Protein AF-A0A2S9XBQ4-F1 (afdb_monomer_lite)

Secondary structure (DSSP, 8-state):
--EEEEEES---TT-TTTTTT--GGGEEESSGGG-SS-SSSHHHHHHHHHHHSS-HHHHS--SPP----EEEEEE-S-SSS---GGGHHHHHHHHHHTTTS--TTGGGS--

Radius of gyration: 14.73 Å; chains: 1; bounding box: 40×21×42 Å

pLDDT: mean 91.16, std 13.68, range [39.34, 98.38]

Organism: NCBI:txid215803

InterPro domains:
  IPR000209 Peptidase S8/S53 domain [PF00082] (3-100)
  IPR036852 Peptidase S8/S53 domain superfamily [G3DSA:3.40.50.200] (2-108)
  IPR036852 Peptidase S8/S53 domain superfamily [SSF52743] (3-92)

Sequence (111 aa):
MPAVCILDTGVNLGHPLIEGSLTPDDCYALDPTWGTHDHDGHGTEMAGLTLYGDLAPQLEDTGPVVLRHRLESVKILPPRGANDPDLYGAVTAEAASRPEHPSVAACSRWR

Structure (mmCIF, N/CA/C/O backbone):
data_AF-A0A2S9XBQ4-F1
#
_entry.id   AF-A0A2S9XBQ4-F1
#
loop_
_atom_site.group_PDB
_atom_site.id
_atom_site.type_symbol
_atom_site.label_atom_id
_atom_site.label_alt_id
_atom_site.label_comp_id
_atom_site.label_asym_id
_atom_site.label_entity_id
_atom_site.label_seq_id
_atom_site.pdbx_PDB_ins_code
_atom_site.Cartn_x
_atom_site.Cartn_y
_atom_site.Cartn_z
_atom_site.occupancy
_atom_site.B_iso_or_equiv
_atom_site.auth_seq_id
_atom_site.auth_comp_id
_atom_site.auth_asym_id
_atom_site.auth_atom_id
_atom_site.pdbx_PDB_model_num
ATOM 1 N N . MET A 1 1 ? -17.399 2.542 2.010 1.00 74.50 1 MET A N 1
ATOM 2 C CA . MET A 1 1 ? -16.363 3.191 2.850 1.00 74.50 1 MET A CA 1
ATOM 3 C C . MET A 1 1 ? -15.249 3.707 1.938 1.00 74.50 1 MET A C 1
ATOM 5 O O . MET A 1 1 ? -15.023 3.040 0.933 1.00 74.50 1 MET A O 1
ATOM 9 N N . PRO A 1 2 ? -14.604 4.863 2.190 1.00 92.81 2 PRO A N 1
ATOM 10 C CA . PRO A 1 2 ? -13.436 5.293 1.408 1.00 92.81 2 PRO A CA 1
ATOM 11 C C . PRO A 1 2 ? -12.262 4.312 1.557 1.00 92.81 2 PRO A C 1
ATOM 13 O O . PRO A 1 2 ? -12.233 3.533 2.514 1.00 92.81 2 PRO A O 1
ATOM 16 N N . ALA A 1 3 ? -11.319 4.352 0.616 1.00 95.19 3 ALA A N 1
ATOM 17 C CA . ALA A 1 3 ? -10.087 3.569 0.642 1.00 95.19 3 ALA A CA 1
ATOM 18 C C . ALA A 1 3 ? -8.861 4.469 0.503 1.00 95.19 3 ALA A C 1
ATOM 20 O O . ALA A 1 3 ? -8.939 5.526 -0.125 1.00 95.19 3 ALA A O 1
ATOM 21 N N . VAL A 1 4 ? -7.747 4.026 1.077 1.00 97.25 4 VAL A N 1
ATOM 22 C CA . VAL A 1 4 ? -6.416 4.572 0.814 1.00 97.25 4 VAL A CA 1
ATOM 23 C C . VAL A 1 4 ? -5.591 3.478 0.148 1.00 97.25 4 VAL A C 1
ATOM 25 O O . VAL A 1 4 ? -5.427 2.400 0.717 1.00 97.25 4 VAL A O 1
ATOM 28 N N . CYS A 1 5 ? -5.089 3.750 -1.056 1.00 97.50 5 CYS A N 1
ATOM 29 C CA . CYS A 1 5 ? -4.243 2.819 -1.795 1.00 97.50 5 CYS A CA 1
ATOM 30 C C . CYS A 1 5 ? -2.763 3.098 -1.520 1.00 97.50 5 CYS A C 1
ATOM 32 O O . CYS A 1 5 ? -2.275 4.201 -1.766 1.00 97.50 5 CYS A O 1
ATOM 34 N N . ILE A 1 6 ? -2.050 2.082 -1.043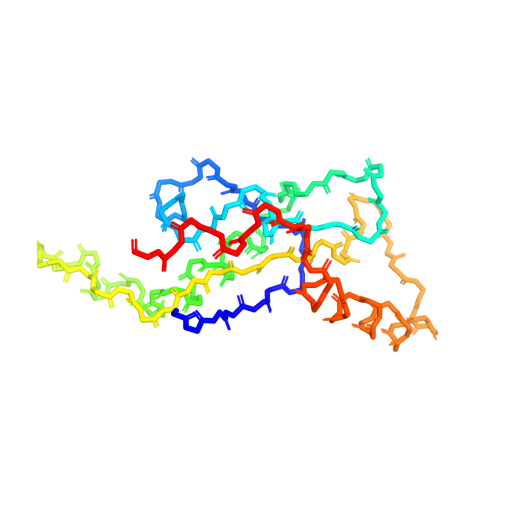 1.00 98.06 6 ILE A N 1
ATOM 35 C CA . ILE A 1 6 ? -0.629 2.145 -0.699 1.00 98.06 6 ILE A CA 1
ATOM 36 C C . ILE A 1 6 ? 0.192 1.586 -1.862 1.00 98.06 6 ILE A C 1
ATOM 38 O O . ILE A 1 6 ? 0.021 0.428 -2.245 1.00 98.06 6 ILE A O 1
ATOM 42 N N . LEU A 1 7 ? 1.088 2.406 -2.412 1.00 98.19 7 LEU A N 1
ATOM 43 C CA . LEU A 1 7 ? 2.026 2.026 -3.471 1.00 98.19 7 LEU A CA 1
ATOM 44 C C . LEU A 1 7 ? 3.411 1.797 -2.857 1.00 98.19 7 LEU A C 1
ATOM 46 O O . LEU A 1 7 ? 4.132 2.760 -2.610 1.00 98.19 7 LEU A O 1
ATOM 50 N N . ASP A 1 8 ? 3.766 0.542 -2.573 1.00 97.81 8 ASP A N 1
ATOM 51 C CA . ASP A 1 8 ? 4.949 0.235 -1.750 1.00 97.81 8 ASP A CA 1
ATOM 52 C C . ASP A 1 8 ? 5.530 -1.174 -2.030 1.00 97.81 8 ASP A C 1
ATOM 54 O O . ASP A 1 8 ? 5.412 -1.695 -3.144 1.00 97.81 8 ASP A O 1
ATOM 58 N N . THR A 1 9 ? 6.163 -1.811 -1.041 1.00 97.88 9 THR A N 1
ATOM 59 C CA . THR A 1 9 ? 6.756 -3.163 -1.073 1.00 97.88 9 THR A CA 1
ATOM 60 C C . THR A 1 9 ? 5.746 -4.314 -0.971 1.00 97.88 9 THR A C 1
ATOM 62 O O . THR A 1 9 ? 6.142 -5.487 -1.041 1.00 97.88 9 THR A O 1
ATOM 65 N N . GLY A 1 10 ? 4.454 -3.992 -0.871 1.00 97.88 10 GLY A N 1
ATOM 66 C CA . GLY A 1 10 ? 3.350 -4.904 -0.557 1.00 97.88 10 GLY A CA 1
ATOM 67 C C . GLY A 1 10 ? 2.874 -4.722 0.887 1.00 97.88 10 GLY A C 1
ATOM 68 O O . GLY A 1 10 ? 3.419 -3.907 1.621 1.00 97.88 10 GLY A O 1
ATOM 69 N N . VAL A 1 11 ? 1.857 -5.474 1.309 1.00 98.25 11 VAL A N 1
ATOM 70 C CA . VAL A 1 11 ? 1.358 -5.441 2.698 1.00 98.25 11 VAL A CA 1
ATOM 71 C C . VAL A 1 11 ? 1.200 -6.862 3.225 1.00 98.25 11 VAL A C 1
ATOM 73 O O . VAL A 1 11 ? 0.708 -7.753 2.527 1.00 98.25 11 VAL A O 1
ATOM 76 N N . ASN A 1 12 ? 1.607 -7.098 4.473 1.00 97.12 12 ASN A N 1
ATOM 77 C CA . ASN A 1 12 ? 1.335 -8.357 5.153 1.00 97.12 12 ASN A CA 1
ATOM 78 C C . ASN A 1 12 ? -0.134 -8.438 5.611 1.00 97.12 12 ASN A C 1
ATOM 80 O O . ASN A 1 12 ? -0.493 -7.976 6.693 1.00 97.12 12 ASN A O 1
ATOM 84 N N . LEU A 1 13 ? -0.971 -9.087 4.797 1.00 93.94 13 LEU A N 1
ATOM 85 C CA . LEU A 1 13 ? -2.392 -9.340 5.077 1.00 93.94 13 LEU A CA 1
ATOM 86 C C . LEU A 1 13 ? -2.653 -10.094 6.390 1.00 93.94 13 LEU A C 1
ATOM 88 O O . LEU A 1 13 ? -3.723 -9.940 6.966 1.00 93.94 13 LEU A O 1
ATOM 92 N N . GLY A 1 14 ? -1.704 -10.912 6.855 1.00 94.44 14 GLY A N 1
ATOM 93 C CA . GLY A 1 14 ? -1.846 -11.689 8.090 1.00 94.44 14 GLY A CA 1
ATOM 94 C C . GLY A 1 14 ? -1.534 -10.902 9.364 1.00 94.44 14 GLY A C 1
ATOM 95 O O . GLY A 1 14 ? -1.487 -11.490 10.443 1.00 94.44 14 GLY A O 1
ATOM 96 N N . HIS A 1 15 ? -1.247 -9.601 9.262 1.00 96.75 15 HIS A N 1
ATOM 97 C CA . HIS A 1 15 ? -0.963 -8.778 10.429 1.00 96.75 15 HIS A CA 1
ATOM 98 C C . HIS A 1 15 ? -2.269 -8.461 11.192 1.00 96.75 15 HIS A C 1
ATOM 100 O O . HIS A 1 15 ? -3.179 -7.888 10.589 1.00 96.75 15 HIS A O 1
ATOM 106 N N . PRO A 1 16 ? -2.370 -8.732 12.512 1.00 94.88 16 PRO A N 1
ATOM 107 C CA . PRO A 1 16 ? -3.626 -8.590 13.267 1.00 94.88 16 PRO A CA 1
ATOM 108 C C . PRO A 1 16 ? -4.250 -7.187 13.237 1.00 94.88 16 PRO A C 1
ATOM 110 O O . PRO A 1 16 ? -5.465 -7.040 13.282 1.00 94.88 16 PRO A O 1
ATOM 113 N N . LEU A 1 17 ? -3.426 -6.137 13.139 1.00 94.50 17 LEU A N 1
ATOM 114 C CA . LEU A 1 17 ? -3.918 -4.755 13.019 1.00 94.50 17 LEU A CA 1
ATOM 115 C C . LEU A 1 17 ? -4.379 -4.386 11.594 1.00 94.50 17 LEU A C 1
ATOM 117 O O . LEU A 1 17 ? -4.954 -3.326 11.390 1.00 94.50 17 LEU A O 1
ATOM 121 N N . ILE A 1 18 ? -4.121 -5.227 10.592 1.00 96.88 18 ILE A N 1
ATOM 122 C CA . ILE A 1 18 ? -4.402 -4.929 9.178 1.00 96.88 18 ILE A CA 1
ATOM 123 C C . ILE A 1 18 ? -5.506 -5.830 8.621 1.00 96.88 18 ILE A C 1
ATOM 125 O O . ILE A 1 18 ? -6.296 -5.362 7.804 1.00 96.88 18 ILE A O 1
ATOM 129 N N . GLU A 1 19 ? -5.601 -7.087 9.067 1.00 93.38 19 GLU A N 1
ATOM 130 C CA . GLU A 1 19 ? -6.473 -8.120 8.478 1.00 93.38 19 GLU A CA 1
ATOM 131 C C . GLU A 1 19 ? -7.961 -7.728 8.375 1.00 93.38 19 GLU A C 1
ATOM 133 O O . GLU A 1 19 ? -8.665 -8.177 7.473 1.00 93.38 19 GLU A O 1
ATOM 138 N N . GLY A 1 20 ? -8.447 -6.849 9.259 1.00 92.19 20 GLY A N 1
ATOM 139 C CA . GLY A 1 20 ? -9.822 -6.335 9.224 1.00 92.19 20 GLY A CA 1
ATOM 140 C C . GLY A 1 20 ? -10.068 -5.198 8.223 1.00 92.19 20 GLY A C 1
ATOM 141 O O . GLY A 1 20 ? -11.219 -4.820 8.004 1.00 92.19 20 GLY A O 1
ATOM 142 N N . SER A 1 21 ? -9.011 -4.642 7.628 1.00 95.25 21 SER A N 1
ATOM 143 C CA . SER A 1 21 ? -9.056 -3.403 6.836 1.00 95.25 21 SER A CA 1
ATOM 144 C C . SER A 1 21 ? -8.510 -3.538 5.417 1.00 95.25 21 SER A C 1
ATOM 146 O O . SER A 1 21 ? -8.633 -2.590 4.643 1.00 95.25 21 SER A O 1
ATOM 148 N N . LEU A 1 22 ? -7.928 -4.683 5.059 1.00 95.81 22 LEU A N 1
ATOM 149 C CA . LEU A 1 22 ? -7.408 -4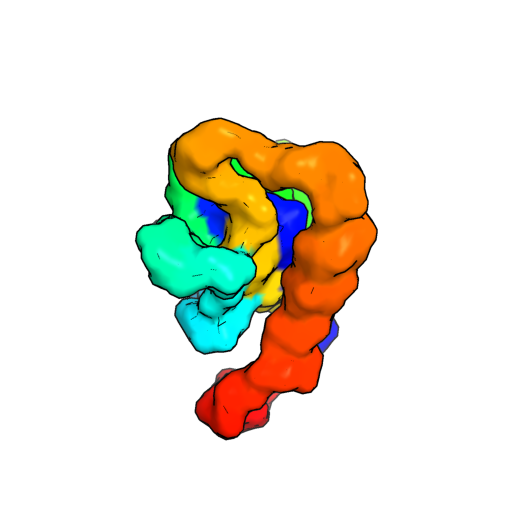.977 3.725 1.00 95.81 22 LEU A CA 1
ATOM 150 C C . LEU A 1 22 ? -7.824 -6.391 3.324 1.00 95.81 22 LEU A C 1
ATOM 152 O O . LEU A 1 22 ? -7.638 -7.332 4.093 1.00 95.81 22 LEU A O 1
ATOM 156 N N . THR A 1 23 ? -8.373 -6.555 2.121 1.00 94.75 23 THR A N 1
ATOM 157 C CA . THR A 1 23 ? -8.761 -7.877 1.613 1.00 94.75 23 THR A CA 1
ATOM 158 C C . THR A 1 23 ? -7.764 -8.380 0.575 1.00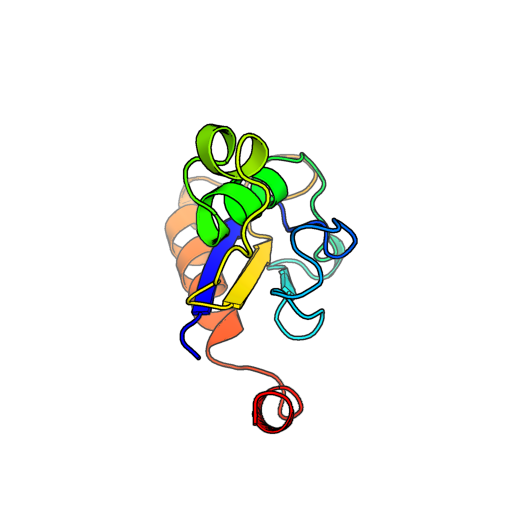 94.75 23 THR A C 1
ATOM 160 O O . THR A 1 23 ? -7.125 -7.569 -0.093 1.00 94.75 23 THR A O 1
ATOM 163 N N . PRO A 1 24 ? -7.642 -9.707 0.374 1.00 94.62 24 PRO A N 1
ATOM 164 C CA . PRO A 1 24 ? -6.791 -10.249 -0.684 1.00 94.62 24 PRO A CA 1
ATOM 165 C C . PRO A 1 24 ? -7.153 -9.755 -2.092 1.00 94.62 24 PRO A C 1
ATOM 167 O O . PRO A 1 24 ? -6.263 -9.630 -2.927 1.00 94.62 24 PRO A O 1
ATOM 170 N N . ASP A 1 25 ? -8.435 -9.458 -2.342 1.00 93.62 25 ASP A N 1
ATOM 171 C CA . ASP A 1 25 ? -8.932 -8.950 -3.630 1.00 93.62 25 ASP A CA 1
ATOM 172 C C . ASP A 1 25 ? -8.479 -7.497 -3.900 1.00 93.62 25 ASP A C 1
ATOM 174 O O . ASP A 1 25 ? -8.462 -7.068 -5.051 1.00 93.62 25 ASP A O 1
ATOM 178 N N . ASP A 1 26 ? -8.084 -6.763 -2.853 1.00 95.50 26 ASP A N 1
ATOM 179 C CA . ASP A 1 26 ? -7.611 -5.372 -2.898 1.00 95.50 26 ASP A CA 1
ATOM 180 C C . ASP A 1 26 ? -6.069 -5.271 -2.861 1.00 95.50 26 ASP A C 1
ATOM 182 O O . ASP A 1 26 ? -5.503 -4.187 -2.680 1.00 95.50 26 ASP A O 1
ATOM 186 N N . CYS A 1 27 ? -5.379 -6.404 -3.031 1.00 96.38 27 CYS A N 1
ATOM 187 C CA . CYS A 1 27 ? -3.926 -6.495 -3.078 1.00 96.38 27 CYS A CA 1
ATOM 188 C C . CYS A 1 27 ? -3.445 -6.821 -4.495 1.00 96.38 27 CYS A C 1
ATOM 190 O O . CYS A 1 27 ? -3.774 -7.859 -5.067 1.00 96.38 27 CYS A O 1
ATOM 192 N N . TYR A 1 28 ? -2.578 -5.971 -5.029 1.00 97.25 28 TYR A N 1
ATOM 193 C CA . TYR A 1 28 ? -2.063 -6.042 -6.389 1.00 97.25 28 TYR A CA 1
ATOM 194 C C . TYR A 1 28 ? -0.532 -6.027 -6.393 1.00 97.25 28 TYR A C 1
ATOM 196 O O . TYR A 1 28 ? 0.118 -5.609 -5.436 1.00 97.25 28 TYR A O 1
ATOM 204 N N . ALA A 1 29 ? 0.055 -6.462 -7.501 1.00 97.31 29 ALA A N 1
ATOM 205 C CA . ALA A 1 29 ? 1.472 -6.299 -7.799 1.00 97.31 29 ALA A CA 1
ATOM 206 C C . ALA A 1 29 ? 1.618 -5.935 -9.276 1.00 97.31 29 ALA A C 1
ATOM 208 O O . ALA A 1 29 ? 0.848 -6.429 -10.108 1.00 97.31 29 ALA A O 1
ATOM 209 N N . LEU A 1 30 ? 2.581 -5.072 -9.604 1.00 96.12 30 LEU A N 1
ATOM 210 C CA . LEU A 1 30 ? 2.846 -4.724 -11.003 1.00 96.12 30 LEU A CA 1
ATOM 211 C C . LEU A 1 30 ? 3.342 -5.937 -11.790 1.00 96.12 30 LEU A C 1
ATOM 213 O O . LEU A 1 30 ? 2.817 -6.240 -12.861 1.00 96.12 30 LEU A O 1
ATOM 217 N N . ASP A 1 31 ? 4.277 -6.679 -11.202 1.00 95.62 31 ASP A N 1
ATOM 218 C CA . ASP A 1 31 ? 4.720 -7.972 -11.703 1.00 95.62 31 ASP A CA 1
ATOM 219 C C . ASP A 1 31 ? 4.047 -9.100 -10.893 1.00 95.62 31 ASP A C 1
ATOM 221 O O . ASP A 1 31 ? 4.296 -9.244 -9.688 1.00 95.62 31 ASP A O 1
ATOM 225 N N . PRO A 1 32 ? 3.208 -9.936 -11.531 1.00 93.06 32 PRO A N 1
ATOM 226 C CA . PRO A 1 32 ? 2.537 -11.052 -10.868 1.00 93.06 32 PRO A CA 1
ATOM 227 C C . PRO A 1 32 ? 3.491 -12.056 -10.206 1.00 93.06 32 PRO A C 1
ATOM 229 O O . PRO A 1 32 ? 3.086 -12.771 -9.289 1.00 93.06 32 PRO A O 1
ATOM 232 N N . THR A 1 33 ? 4.752 -12.130 -10.645 1.00 96.25 33 THR A N 1
ATOM 233 C CA . THR A 1 33 ? 5.748 -13.057 -10.089 1.00 96.25 33 THR A CA 1
ATOM 234 C C . THR A 1 33 ? 6.249 -12.642 -8.705 1.00 96.25 33 THR A C 1
ATOM 236 O O . THR A 1 33 ? 6.792 -13.477 -7.981 1.00 96.25 33 THR A O 1
ATOM 239 N N . TRP A 1 34 ? 6.044 -11.386 -8.291 1.00 96.56 34 TRP A N 1
ATOM 240 C CA . TRP A 1 34 ? 6.488 -10.885 -6.984 1.00 96.56 34 TRP A CA 1
ATOM 241 C C . TRP A 1 34 ? 5.586 -11.320 -5.826 1.00 96.56 34 TRP A C 1
ATOM 243 O O . TRP A 1 34 ? 5.981 -11.203 -4.659 1.00 96.56 34 TRP A O 1
ATOM 253 N N . GLY A 1 35 ? 4.363 -11.763 -6.136 1.00 96.12 35 GLY A N 1
ATOM 254 C CA . GLY A 1 35 ? 3.274 -11.839 -5.167 1.00 96.12 35 GLY A CA 1
ATOM 255 C C . GLY A 1 35 ? 2.904 -10.460 -4.604 1.00 96.12 35 GLY A C 1
ATOM 256 O O . GLY A 1 35 ? 3.498 -9.444 -4.950 1.00 96.12 35 GLY A O 1
ATOM 257 N N . THR A 1 36 ? 1.916 -10.418 -3.716 1.00 96.75 36 THR A N 1
ATOM 258 C CA . THR A 1 36 ? 1.380 -9.161 -3.157 1.00 96.75 36 THR A CA 1
ATOM 259 C C . THR A 1 36 ? 1.813 -8.893 -1.718 1.00 96.75 36 THR A C 1
ATOM 261 O O . THR A 1 36 ? 1.637 -7.789 -1.206 1.00 96.75 36 THR A O 1
ATOM 264 N N . HIS A 1 37 ? 2.397 -9.899 -1.066 1.00 96.44 37 HIS A N 1
ATOM 265 C CA . HIS A 1 37 ? 2.903 -9.781 0.292 1.00 96.44 37 HIS A CA 1
ATOM 266 C C . HIS A 1 37 ? 4.093 -8.825 0.353 1.00 96.44 37 HIS A C 1
ATOM 268 O O . HIS A 1 37 ? 4.896 -8.712 -0.587 1.00 96.44 37 HIS A O 1
ATOM 274 N N . ASP A 1 38 ? 4.204 -8.173 1.500 1.00 97.88 38 ASP A N 1
ATOM 275 C CA . ASP A 1 38 ? 5.359 -7.364 1.834 1.00 97.88 38 ASP A CA 1
ATOM 276 C C . ASP A 1 38 ? 6.607 -8.237 1.985 1.00 97.88 38 ASP A C 1
ATOM 278 O O . ASP A 1 38 ? 6.565 -9.309 2.591 1.00 97.88 38 ASP A O 1
ATOM 282 N N . HIS A 1 39 ? 7.708 -7.777 1.407 1.00 96.81 39 HIS A N 1
ATOM 283 C CA . HIS A 1 39 ? 8.996 -8.462 1.438 1.00 96.81 39 HIS A CA 1
ATOM 284 C C . HIS A 1 39 ? 10.062 -7.715 2.246 1.00 96.81 39 HIS A C 1
ATOM 286 O O . HIS A 1 39 ? 11.118 -8.288 2.498 1.00 96.81 39 HIS A O 1
ATOM 292 N N . ASP A 1 40 ? 9.798 -6.463 2.618 1.00 96.19 40 ASP A N 1
ATOM 293 C CA . ASP A 1 40 ? 10.754 -5.578 3.288 1.00 96.19 40 ASP A CA 1
ATOM 294 C C . ASP A 1 40 ? 10.260 -5.185 4.688 1.00 96.19 40 ASP A C 1
ATOM 296 O O . ASP A 1 40 ? 11.028 -5.200 5.646 1.00 96.19 40 ASP A O 1
ATOM 300 N N . GLY A 1 41 ? 8.954 -4.939 4.825 1.00 97.44 41 GLY A N 1
ATOM 301 C CA . GLY A 1 41 ? 8.308 -4.466 6.050 1.00 97.44 41 GLY A CA 1
ATOM 302 C C . GLY A 1 41 ? 7.756 -3.047 5.905 1.00 97.44 41 GLY A C 1
ATOM 303 O O . GLY A 1 41 ? 6.729 -2.735 6.511 1.00 97.44 41 GLY A O 1
ATOM 304 N N . HIS A 1 42 ? 8.381 -2.222 5.058 1.00 98.00 42 HIS A N 1
ATOM 305 C CA . HIS A 1 42 ? 8.016 -0.818 4.871 1.00 98.00 42 HIS A CA 1
ATOM 306 C C . HIS A 1 42 ? 6.536 -0.626 4.500 1.00 98.00 42 HIS A C 1
ATOM 308 O O . HIS A 1 42 ? 5.823 0.139 5.150 1.00 98.00 42 HIS A O 1
ATOM 314 N N . GLY A 1 43 ? 6.014 -1.369 3.521 1.00 98.19 43 GLY A N 1
ATOM 315 C CA . GLY A 1 43 ? 4.609 -1.254 3.129 1.00 98.19 43 GLY A CA 1
ATOM 316 C C . GLY A 1 43 ? 3.623 -1.661 4.235 1.00 98.19 43 GLY A C 1
ATOM 317 O O . GLY A 1 43 ? 2.566 -1.043 4.383 1.00 98.19 43 GLY A O 1
ATOM 318 N N . THR A 1 44 ? 3.973 -2.640 5.071 1.00 98.38 44 THR A N 1
ATOM 319 C CA . THR A 1 44 ? 3.176 -3.032 6.248 1.00 98.38 44 THR A CA 1
ATOM 320 C C . THR A 1 44 ? 3.196 -1.952 7.336 1.00 98.38 44 THR A C 1
ATOM 322 O O . THR A 1 44 ? 2.158 -1.668 7.937 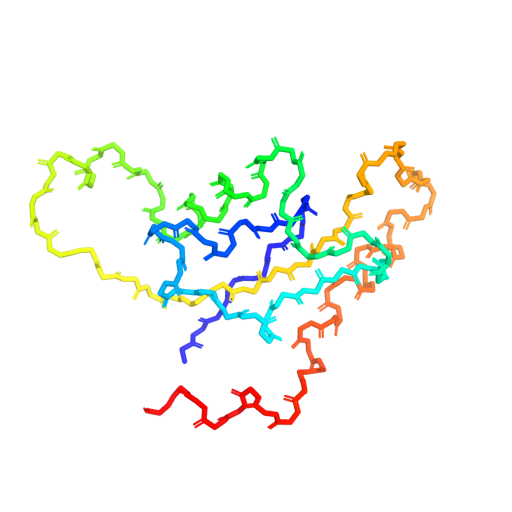1.00 98.38 44 THR A O 1
ATOM 325 N N . GLU A 1 45 ? 4.339 -1.305 7.566 1.00 97.62 45 GLU A N 1
ATOM 326 C CA . GLU A 1 45 ? 4.450 -0.158 8.477 1.00 97.62 45 GLU A CA 1
ATOM 327 C C . GLU A 1 45 ? 3.604 1.023 7.983 1.00 97.62 45 GLU A C 1
ATOM 329 O O . GLU A 1 45 ? 2.814 1.587 8.747 1.00 97.62 45 GLU A O 1
ATOM 334 N N . MET A 1 46 ? 3.679 1.335 6.685 1.00 97.94 46 MET A N 1
ATOM 335 C CA . MET A 1 46 ? 2.862 2.375 6.056 1.00 97.94 46 MET A CA 1
ATOM 336 C C . MET A 1 46 ? 1.366 2.056 6.122 1.00 97.94 46 MET A C 1
ATOM 338 O O . MET A 1 46 ? 0.560 2.968 6.307 1.00 97.94 46 MET A O 1
ATOM 342 N N . ALA A 1 47 ? 0.971 0.784 6.043 1.00 97.94 47 ALA A N 1
ATOM 343 C CA . ALA A 1 47 ? -0.410 0.355 6.260 1.00 97.94 47 ALA A CA 1
ATOM 344 C C . ALA A 1 47 ? -0.889 0.622 7.692 1.00 97.94 47 ALA A C 1
ATOM 346 O O . ALA A 1 47 ? -1.979 1.168 7.880 1.00 97.94 47 ALA A O 1
ATOM 347 N N . GLY A 1 48 ? -0.063 0.313 8.694 1.00 96.69 48 GLY A N 1
ATOM 348 C CA . GLY A 1 48 ? -0.351 0.646 10.089 1.00 96.69 48 GLY A CA 1
ATOM 349 C C . GLY A 1 48 ? -0.501 2.155 10.296 1.00 96.69 48 GLY A C 1
ATOM 350 O O . GLY A 1 48 ? -1.522 2.613 10.809 1.00 96.69 48 GLY A O 1
ATOM 351 N N . LEU A 1 49 ? 0.468 2.937 9.816 1.00 96.50 49 LEU A N 1
ATOM 352 C CA . LEU A 1 49 ? 0.447 4.397 9.923 1.00 96.50 49 LEU A CA 1
ATOM 353 C C . LEU A 1 49 ? -0.756 5.013 9.195 1.00 96.50 49 LEU A C 1
ATOM 355 O O . LEU A 1 49 ? -1.340 5.980 9.671 1.00 96.50 49 LEU A O 1
ATOM 359 N N . THR A 1 50 ? -1.158 4.446 8.059 1.00 96.94 50 THR A N 1
ATOM 360 C CA . THR A 1 50 ? -2.316 4.923 7.292 1.00 96.94 50 THR A CA 1
ATOM 361 C C . THR A 1 50 ? -3.620 4.713 8.062 1.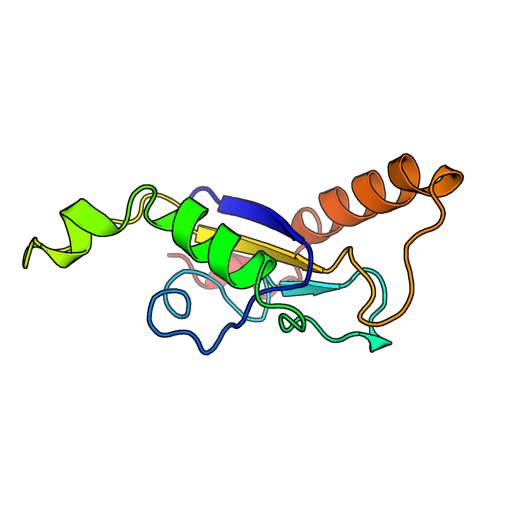00 96.94 50 THR A C 1
ATOM 363 O O . THR A 1 50 ? -4.429 5.635 8.164 1.00 96.94 50 THR A O 1
ATOM 366 N N . LEU A 1 51 ? -3.813 3.527 8.647 1.00 96.12 51 LEU A N 1
ATOM 367 C CA . LEU A 1 51 ? -5.034 3.184 9.379 1.00 96.12 51 LEU A CA 1
ATOM 368 C C . LEU A 1 51 ? -5.154 3.925 10.708 1.00 96.12 51 LEU A C 1
ATOM 370 O O . LEU A 1 51 ? -6.227 4.427 11.055 1.00 96.12 51 LEU A O 1
ATOM 374 N N . TYR A 1 52 ? -4.054 3.962 11.449 1.00 95.38 52 TYR A N 1
ATOM 375 C CA . TYR A 1 52 ? -4.048 4.342 12.852 1.00 95.38 52 TYR A CA 1
ATOM 376 C C . TYR A 1 52 ? -3.426 5.723 13.075 1.00 95.38 52 TYR A C 1
ATOM 378 O O . TYR A 1 52 ? -3.783 6.415 14.022 1.00 95.38 52 TYR A O 1
ATOM 386 N N . GLY A 1 53 ? -2.565 6.207 12.185 1.00 94.06 53 GLY A N 1
ATOM 387 C CA . GLY A 1 53 ? -1.748 7.380 12.470 1.00 94.06 53 GLY A CA 1
ATOM 388 C C . GLY A 1 53 ? -0.743 7.061 13.576 1.00 94.06 53 GLY A C 1
ATOM 389 O O . GLY A 1 53 ? -0.075 6.029 13.534 1.00 94.06 53 GLY A O 1
ATOM 390 N N . ASP A 1 54 ? -0.627 7.948 14.562 1.00 92.75 54 ASP A N 1
ATOM 391 C CA . ASP A 1 54 ? 0.243 7.709 15.713 1.00 92.75 54 ASP A CA 1
ATOM 392 C C . ASP A 1 54 ? -0.337 6.616 16.621 1.00 92.75 54 ASP A C 1
ATOM 394 O O . ASP A 1 54 ? -1.338 6.822 17.313 1.00 92.75 54 ASP A O 1
ATOM 398 N N . LEU A 1 55 ? 0.325 5.458 16.608 1.00 90.75 55 LEU A N 1
ATOM 399 C CA . LEU A 1 55 ? -0.083 4.270 17.345 1.00 90.75 55 LEU A CA 1
ATOM 400 C C . LEU A 1 55 ? 0.237 4.361 18.844 1.00 90.75 55 LEU A C 1
ATOM 402 O O . LEU A 1 55 ? -0.415 3.691 19.642 1.00 90.75 55 LEU A O 1
ATOM 406 N N . ALA A 1 56 ? 1.199 5.196 19.254 1.00 92.50 56 ALA A N 1
ATOM 407 C CA . ALA A 1 56 ? 1.605 5.308 20.655 1.00 92.50 56 ALA A CA 1
ATOM 408 C C . ALA A 1 56 ? 0.434 5.654 21.601 1.00 92.50 56 ALA A C 1
ATOM 410 O O . ALA A 1 56 ? 0.164 4.862 22.506 1.00 92.50 56 ALA A O 1
ATOM 411 N N . PRO A 1 57 ? -0.338 6.739 21.383 1.00 91.56 57 PRO A N 1
ATOM 412 C CA . PRO A 1 57 ? -1.470 7.066 22.252 1.00 91.56 57 PRO A CA 1
ATOM 413 C C . PRO A 1 57 ? -2.603 6.032 22.191 1.00 91.56 57 PRO A C 1
ATOM 415 O O . PRO A 1 57 ? -3.403 5.941 23.115 1.00 91.56 57 PRO A O 1
ATOM 418 N N . GLN A 1 58 ? -2.695 5.255 21.113 1.00 90.56 58 GLN A N 1
ATOM 419 C CA . GLN A 1 58 ? -3.754 4.260 20.925 1.00 90.56 58 GLN A CA 1
ATOM 420 C C . GLN A 1 58 ? -3.447 2.950 21.641 1.00 90.56 58 GLN A C 1
ATOM 422 O O . GLN A 1 58 ? -4.370 2.266 22.065 1.00 90.56 58 GLN A O 1
ATOM 427 N N . LEU A 1 59 ? -2.166 2.610 21.792 1.00 89.94 59 LEU A N 1
ATOM 428 C CA . LEU A 1 59 ? -1.724 1.458 22.579 1.00 89.94 59 LEU A CA 1
ATOM 429 C C . LEU A 1 59 ? -1.795 1.719 24.086 1.00 89.94 59 LEU A C 1
ATOM 431 O O . LEU A 1 59 ? -1.876 0.772 24.866 1.00 89.94 59 LEU A O 1
ATOM 435 N N . GLU A 1 60 ? -1.747 2.987 24.496 1.00 94.50 60 GLU A N 1
ATOM 436 C CA . GLU A 1 60 ? -1.943 3.401 25.889 1.00 94.50 60 GLU A CA 1
ATOM 437 C C . GLU A 1 60 ? -3.428 3.437 26.291 1.00 94.50 60 GLU A C 1
ATOM 439 O O . GLU A 1 60 ? -3.748 3.387 27.481 1.00 94.50 60 GLU A O 1
ATOM 444 N N . ASP A 1 61 ? -4.336 3.491 25.314 1.00 92.12 61 ASP A N 1
ATOM 445 C CA . ASP A 1 61 ? -5.780 3.432 25.520 1.00 92.12 61 ASP A CA 1
ATOM 446 C C . ASP A 1 61 ? -6.301 1.984 25.415 1.00 92.12 61 ASP A C 1
ATOM 448 O O . ASP A 1 61 ? -5.764 1.130 24.715 1.00 92.12 61 ASP A O 1
ATOM 452 N N . THR A 1 62 ? -7.386 1.698 26.130 1.00 91.25 62 THR A N 1
ATOM 453 C CA . THR A 1 62 ? -8.133 0.430 26.045 1.00 91.25 62 THR A CA 1
ATOM 454 C C . THR A 1 62 ? -9.464 0.588 25.308 1.00 91.25 62 THR A C 1
ATOM 456 O O . THR A 1 62 ? -10.191 -0.390 25.110 1.00 91.25 62 THR A O 1
ATOM 459 N N . GLY A 1 63 ? -9.804 1.817 24.912 1.00 92.38 63 GLY A N 1
ATOM 460 C CA . GLY A 1 63 ? -10.968 2.129 24.101 1.00 92.38 63 GLY A CA 1
ATOM 461 C C . GLY A 1 63 ? -10.885 1.552 22.681 1.00 92.38 63 GLY A C 1
ATOM 462 O O . GLY A 1 63 ? -9.802 1.296 22.153 1.00 92.38 63 GLY A O 1
ATOM 463 N N . PRO A 1 64 ? -12.036 1.338 22.022 1.00 90.75 64 PRO A N 1
ATOM 464 C CA . PRO A 1 64 ? -12.054 0.874 20.642 1.00 90.75 64 PRO A CA 1
ATOM 465 C C . PRO A 1 64 ? -11.526 1.953 19.688 1.00 90.75 64 PRO A C 1
ATOM 467 O O . PRO A 1 64 ? -11.977 3.100 19.719 1.00 90.75 64 PRO A O 1
ATOM 470 N N . VAL A 1 65 ? -10.641 1.566 18.766 1.00 92.06 65 VAL A N 1
ATOM 471 C CA . VAL A 1 65 ? -10.199 2.437 17.669 1.00 92.06 65 VAL A CA 1
ATOM 472 C C . VAL A 1 65 ? -11.154 2.301 16.485 1.00 92.06 65 VAL A C 1
ATOM 474 O O . VAL A 1 65 ? -11.325 1.219 15.924 1.00 92.06 65 VAL A O 1
ATOM 477 N N . VAL A 1 66 ? -11.784 3.409 16.087 1.00 91.88 66 VAL A N 1
ATOM 478 C CA . VAL A 1 66 ? -12.715 3.439 14.949 1.00 91.88 66 VAL A CA 1
ATOM 479 C C . VAL A 1 66 ? -11.976 3.851 13.680 1.00 91.88 66 VAL A C 1
ATOM 481 O O . VAL A 1 66 ? -11.661 5.027 13.480 1.00 91.88 66 VAL A O 1
ATOM 484 N N . LEU A 1 67 ? -11.750 2.881 12.799 1.00 93.12 67 LEU A N 1
ATOM 485 C CA . LEU A 1 67 ? -11.156 3.110 11.485 1.00 93.12 67 LEU A CA 1
ATOM 486 C C . LEU A 1 67 ? -12.164 3.771 10.536 1.00 93.12 67 LEU A C 1
ATOM 488 O O . LEU A 1 67 ? -13.359 3.477 10.554 1.00 93.12 67 LEU A O 1
ATOM 492 N N . ARG A 1 68 ? -11.678 4.705 9.714 1.00 93.06 68 ARG A N 1
ATOM 493 C CA . ARG A 1 68 ? -12.523 5.563 8.854 1.00 93.06 68 ARG A CA 1
ATOM 494 C C . ARG A 1 68 ? -12.462 5.203 7.373 1.00 93.06 68 ARG A C 1
ATOM 496 O O . ARG A 1 68 ? -13.230 5.743 6.576 1.00 93.06 68 ARG A O 1
ATOM 503 N N . HIS A 1 69 ? -11.532 4.339 7.003 1.00 94.75 69 HIS A N 1
ATOM 504 C CA . HIS A 1 69 ? -11.253 3.938 5.635 1.00 94.75 69 HIS A CA 1
ATOM 505 C C . HIS A 1 69 ? -10.723 2.502 5.623 1.00 94.75 69 HIS A C 1
ATOM 507 O O . HIS A 1 69 ? -10.292 1.990 6.655 1.00 94.75 69 HIS A O 1
ATOM 513 N N . ARG A 1 70 ? -10.789 1.860 4.456 1.00 95.44 70 ARG A N 1
ATOM 514 C CA . ARG A 1 70 ? -10.098 0.592 4.181 1.00 95.44 70 ARG A CA 1
ATOM 515 C C . ARG A 1 70 ? -8.764 0.865 3.494 1.00 95.44 70 ARG A C 1
ATOM 517 O O . ARG A 1 70 ? -8.510 1.992 3.064 1.00 95.44 70 ARG A O 1
ATOM 524 N N . LEU A 1 71 ? -7.964 -0.174 3.334 1.00 97.50 71 LEU A N 1
ATOM 525 C CA . LEU A 1 71 ? -6.758 -0.139 2.527 1.00 97.50 71 LEU A CA 1
ATOM 526 C C . LEU A 1 71 ? -6.968 -0.841 1.189 1.00 97.50 71 LEU A C 1
ATOM 528 O O . LEU A 1 71 ? -7.775 -1.760 1.066 1.00 97.50 71 LEU A O 1
ATOM 532 N N . GLU A 1 72 ? -6.173 -0.410 0.224 1.00 97.75 72 GLU A N 1
ATOM 533 C CA . GLU A 1 72 ? -5.802 -1.131 -0.990 1.00 97.75 72 GLU A CA 1
ATOM 534 C C . GLU A 1 72 ? -4.267 -1.135 -1.043 1.00 97.75 72 GLU A C 1
ATOM 536 O O . GLU A 1 72 ? -3.617 -0.246 -0.481 1.00 97.75 72 GLU A O 1
ATOM 541 N N . SER A 1 73 ? -3.659 -2.124 -1.690 1.00 97.94 73 SER A N 1
ATOM 542 C CA . SER A 1 73 ? -2.201 -2.196 -1.801 1.00 97.94 73 SER A CA 1
ATOM 5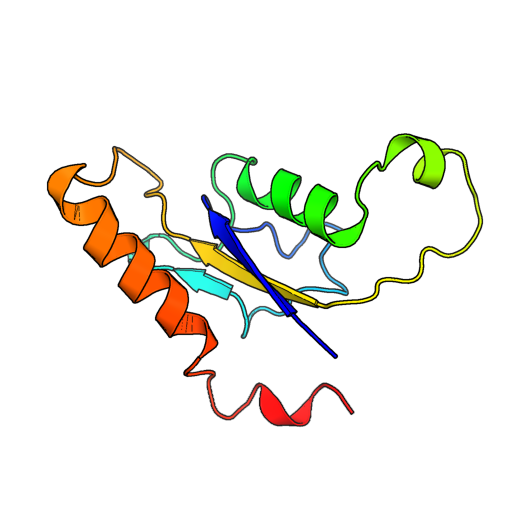43 C C . SER A 1 73 ? -1.781 -2.561 -3.210 1.00 97.94 73 SER A C 1
ATOM 545 O O . SER A 1 73 ? -2.303 -3.506 -3.794 1.00 97.94 73 SER A O 1
ATOM 547 N N . VAL A 1 74 ? -0.795 -1.847 -3.745 1.00 98.25 74 VAL A N 1
ATOM 548 C CA . VAL A 1 74 ? -0.113 -2.220 -4.979 1.00 98.25 74 VAL A CA 1
ATOM 549 C C . VAL A 1 74 ? 1.373 -2.310 -4.686 1.00 98.25 74 VAL A C 1
ATOM 551 O O . VAL A 1 74 ? 2.026 -1.323 -4.344 1.00 98.25 74 VAL A O 1
ATOM 554 N N . LYS A 1 75 ? 1.925 -3.509 -4.849 1.00 98.19 75 LYS A N 1
ATOM 555 C CA . LYS A 1 75 ? 3.363 -3.730 -4.793 1.00 98.19 75 LYS A CA 1
ATOM 556 C C . LYS A 1 75 ? 4.009 -3.180 -6.061 1.00 98.19 75 LYS A C 1
ATOM 558 O O . LYS A 1 75 ? 3.884 -3.778 -7.135 1.00 98.19 75 LYS A O 1
ATOM 563 N N . ILE A 1 76 ? 4.678 -2.039 -5.925 1.00 97.69 76 ILE A N 1
ATOM 564 C CA . ILE A 1 76 ? 5.388 -1.362 -7.019 1.00 97.69 76 ILE A CA 1
ATOM 565 C C . ILE A 1 76 ? 6.900 -1.558 -6.939 1.00 97.69 76 ILE A C 1
ATOM 567 O O . ILE A 1 76 ? 7.585 -1.387 -7.945 1.00 97.69 76 ILE A O 1
ATOM 571 N N . LEU A 1 77 ? 7.423 -1.914 -5.761 1.00 97.69 77 LEU A N 1
ATOM 572 C CA . LEU A 1 77 ? 8.851 -2.127 -5.547 1.00 97.69 77 LEU A CA 1
ATOM 573 C C . LEU A 1 77 ? 9.212 -3.614 -5.712 1.00 97.69 77 LEU A C 1
ATOM 575 O O . LEU A 1 77 ? 8.595 -4.470 -5.060 1.00 97.69 77 LEU A O 1
ATOM 579 N N . PRO A 1 78 ? 10.195 -3.940 -6.575 1.00 96.81 78 PRO A N 1
ATOM 580 C CA . PRO A 1 78 ? 10.579 -5.319 -6.835 1.00 96.81 78 PRO A CA 1
ATOM 581 C C . PRO A 1 78 ? 11.272 -5.937 -5.610 1.00 96.81 78 PRO A C 1
ATOM 583 O O . PRO A 1 78 ? 12.107 -5.278 -4.996 1.00 96.81 78 PRO A O 1
ATOM 586 N N . PRO A 1 79 ? 11.052 -7.234 -5.310 1.00 96.44 79 PRO A N 1
ATOM 587 C CA . PRO A 1 79 ? 11.751 -7.930 -4.225 1.00 96.44 79 PRO A CA 1
ATOM 588 C C . PRO A 1 79 ? 13.279 -7.968 -4.354 1.00 96.44 79 PRO A C 1
ATOM 590 O O . PRO A 1 79 ? 13.982 -8.317 -3.407 1.00 96.44 79 PRO A O 1
ATOM 593 N N . ARG A 1 80 ? 13.800 -7.720 -5.561 1.00 95.69 80 ARG A N 1
ATOM 594 C CA . ARG A 1 80 ? 15.229 -7.683 -5.873 1.00 95.69 80 ARG A CA 1
ATOM 595 C C . ARG A 1 80 ? 15.497 -6.620 -6.929 1.00 95.69 80 ARG A C 1
ATOM 597 O O . ARG A 1 80 ? 14.783 -6.554 -7.926 1.00 95.69 80 ARG A O 1
ATOM 604 N N . GLY A 1 81 ? 16.591 -5.885 -6.760 1.00 95.12 81 GLY A N 1
ATOM 605 C CA . GLY A 1 81 ? 16.964 -4.804 -7.671 1.00 95.12 81 GLY A CA 1
ATOM 606 C C . GLY A 1 81 ? 16.146 -3.541 -7.413 1.00 95.12 81 GLY A C 1
ATOM 607 O O . GLY A 1 81 ? 15.712 -3.301 -6.292 1.00 95.12 81 GLY A O 1
ATOM 608 N N . ALA A 1 82 ? 15.968 -2.728 -8.447 1.00 95.31 82 ALA A N 1
ATOM 609 C CA . ALA A 1 82 ? 15.194 -1.496 -8.391 1.00 95.31 82 ALA A CA 1
ATOM 610 C C . ALA A 1 82 ? 14.485 -1.276 -9.730 1.00 95.31 82 ALA A C 1
ATOM 612 O O . ALA A 1 82 ? 14.924 -1.795 -10.760 1.00 95.31 82 ALA A O 1
ATOM 613 N N . ASN A 1 83 ? 13.408 -0.493 -9.710 1.00 95.50 83 ASN A N 1
ATOM 614 C CA . ASN A 1 83 ? 12.810 0.011 -10.940 1.00 95.50 83 ASN A CA 1
ATOM 615 C C . ASN A 1 83 ? 13.797 0.956 -11.641 1.00 95.50 83 ASN A C 1
ATOM 617 O O . ASN A 1 83 ? 14.549 1.673 -10.978 1.00 95.50 83 ASN A O 1
ATOM 621 N N . ASP A 1 84 ? 13.778 0.972 -12.972 1.00 96.81 84 ASP A N 1
ATOM 622 C CA . ASP A 1 84 ? 14.535 1.952 -13.751 1.00 96.81 84 ASP A CA 1
ATOM 623 C C . ASP A 1 84 ? 13.993 3.368 -13.453 1.00 96.81 84 ASP A C 1
ATOM 625 O O . ASP A 1 84 ? 12.782 3.581 -13.602 1.00 96.81 84 ASP A O 1
ATOM 629 N N . PRO A 1 85 ? 14.836 4.331 -13.025 1.00 96.62 85 PRO A N 1
ATOM 630 C CA . PRO A 1 85 ? 14.412 5.703 -12.754 1.00 96.62 85 PRO A CA 1
ATOM 631 C C . PRO A 1 85 ? 13.657 6.371 -13.906 1.00 96.62 85 PRO A C 1
ATOM 633 O O . PRO A 1 85 ? 12.711 7.122 -13.653 1.00 96.62 85 PRO A O 1
ATOM 636 N N . ASP A 1 86 ? 14.009 6.058 -15.156 1.00 98.06 86 ASP A N 1
ATOM 637 C CA . ASP A 1 86 ? 13.339 6.620 -16.334 1.00 98.06 86 ASP A CA 1
ATOM 638 C C . ASP A 1 86 ? 11.887 6.117 -16.471 1.00 98.06 86 ASP A C 1
ATOM 640 O O . ASP A 1 86 ? 11.056 6.744 -17.132 1.00 98.06 86 ASP A O 1
ATOM 644 N N . LEU A 1 87 ? 11.545 5.008 -15.803 1.00 97.06 87 LEU A N 1
ATOM 645 C CA . LEU A 1 87 ? 10.222 4.385 -15.833 1.00 97.06 87 LEU A CA 1
ATOM 646 C C . LEU A 1 87 ? 9.341 4.727 -14.627 1.00 97.06 87 LEU A C 1
ATOM 648 O O . LEU A 1 87 ? 8.180 4.319 -14.614 1.00 97.06 87 LEU A O 1
ATOM 652 N N . TYR A 1 88 ? 9.813 5.492 -13.638 1.00 96.50 88 TYR A N 1
ATOM 653 C CA . TYR A 1 88 ? 9.031 5.784 -12.424 1.00 96.50 88 TYR A CA 1
ATOM 654 C C . TYR A 1 88 ? 7.651 6.379 -12.719 1.00 96.50 88 TYR A C 1
ATOM 656 O O . TYR A 1 88 ? 6.669 6.006 -12.081 1.00 96.50 88 TYR A O 1
ATOM 664 N N . GLY A 1 89 ? 7.548 7.261 -13.716 1.00 97.81 89 GLY A N 1
ATOM 665 C CA . GLY A 1 89 ? 6.259 7.824 -14.123 1.00 97.81 89 GLY A CA 1
ATOM 666 C C . GLY A 1 89 ? 5.287 6.760 -14.643 1.00 97.81 89 GLY A C 1
ATOM 667 O O . GLY A 1 89 ? 4.123 6.747 -14.250 1.00 97.81 89 GLY A O 1
ATOM 668 N N . ALA A 1 90 ? 5.773 5.846 -15.487 1.00 97.62 90 ALA A N 1
ATOM 669 C CA . ALA A 1 90 ? 4.966 4.764 -16.047 1.00 97.62 90 ALA A CA 1
ATOM 670 C C . ALA A 1 90 ? 4.557 3.747 -14.969 1.00 97.62 90 ALA A C 1
ATOM 672 O O . ALA A 1 90 ? 3.384 3.397 -14.876 1.00 97.62 90 ALA A O 1
ATOM 673 N N . VAL A 1 91 ? 5.505 3.350 -14.113 1.00 97.25 91 VAL A N 1
ATOM 674 C CA . VAL A 1 91 ? 5.296 2.436 -12.978 1.00 97.25 91 VAL A CA 1
ATOM 675 C C . VAL A 1 91 ? 4.220 2.977 -12.033 1.00 97.25 91 VAL A C 1
ATOM 677 O O . VAL A 1 91 ? 3.273 2.265 -11.707 1.00 97.25 91 VAL A O 1
ATOM 680 N N . THR A 1 92 ? 4.317 4.246 -11.629 1.00 97.19 92 THR A N 1
ATOM 681 C CA . THR A 1 92 ? 3.335 4.868 -10.728 1.00 97.19 92 THR A CA 1
ATOM 682 C C . THR A 1 92 ? 1.961 5.006 -11.383 1.00 97.19 92 THR A C 1
ATOM 684 O O . THR A 1 92 ? 0.952 4.729 -10.734 1.00 97.19 92 THR A O 1
ATOM 687 N N . ALA A 1 93 ? 1.898 5.405 -12.659 1.00 97.44 93 ALA A N 1
ATOM 688 C CA . ALA A 1 93 ? 0.633 5.541 -13.381 1.00 97.44 93 ALA A CA 1
ATOM 689 C C . ALA A 1 93 ? -0.090 4.194 -13.524 1.00 97.44 93 ALA A C 1
ATOM 691 O O . ALA A 1 93 ? -1.287 4.095 -13.257 1.00 97.44 93 ALA A O 1
ATOM 692 N N . GLU A 1 94 ? 0.644 3.143 -13.893 1.00 96.38 94 GLU A N 1
ATOM 693 C CA . GLU A 1 94 ? 0.097 1.794 -13.963 1.00 96.38 94 GLU A CA 1
ATOM 694 C C . GLU A 1 94 ? -0.400 1.333 -12.592 1.00 96.38 94 GLU A C 1
ATOM 696 O O . GLU A 1 94 ? -1.522 0.838 -12.484 1.00 96.38 94 GLU A O 1
ATOM 701 N N . ALA A 1 95 ? 0.395 1.539 -11.541 1.00 96.81 95 ALA A N 1
ATOM 702 C CA . ALA A 1 95 ? 0.043 1.124 -10.194 1.00 96.81 95 ALA A CA 1
ATOM 703 C C . ALA A 1 95 ? -1.245 1.788 -9.696 1.00 96.81 95 ALA A C 1
ATOM 705 O O . ALA A 1 95 ? -2.128 1.097 -9.197 1.00 96.81 95 ALA A O 1
ATOM 706 N N . ALA A 1 96 ? -1.390 3.099 -9.909 1.00 96.31 96 ALA A N 1
ATOM 707 C CA . ALA A 1 96 ? -2.594 3.842 -9.548 1.00 96.31 96 ALA A CA 1
ATOM 708 C C . ALA A 1 96 ? -3.854 3.321 -10.268 1.00 96.31 96 ALA A C 1
ATOM 710 O O . ALA A 1 96 ? -4.933 3.317 -9.685 1.00 96.31 96 ALA A O 1
ATOM 711 N N . SER A 1 97 ? -3.715 2.818 -11.500 1.00 96.12 97 SER A N 1
ATOM 712 C CA . SER A 1 97 ? -4.841 2.283 -12.282 1.00 96.12 97 SER A CA 1
ATOM 713 C C . SER A 1 97 ? -5.325 0.890 -11.850 1.00 96.12 97 SER A C 1
ATOM 715 O O . SER A 1 97 ? -6.434 0.486 -12.210 1.00 96.12 97 SER A O 1
ATOM 717 N N . ARG A 1 98 ? -4.513 0.123 -11.102 1.00 94.19 98 ARG A N 1
ATOM 718 C CA . ARG A 1 98 ? -4.849 -1.251 -10.678 1.00 94.19 98 ARG A CA 1
ATOM 719 C C . ARG A 1 98 ? -6.126 -1.312 -9.820 1.00 94.19 98 ARG A C 1
ATOM 721 O O . ARG A 1 98 ? -7.029 -2.053 -10.210 1.00 94.19 98 ARG A O 1
ATOM 728 N N . PRO A 1 99 ? -6.262 -0.540 -8.721 1.00 93.19 99 PRO A N 1
ATOM 729 C CA . PRO A 1 99 ? -7.469 -0.562 -7.889 1.00 93.19 99 PRO A CA 1
ATOM 730 C C . PRO A 1 99 ? -8.712 0.030 -8.576 1.00 93.19 99 PRO A C 1
ATOM 732 O O . PRO A 1 99 ? -9.828 -0.249 -8.150 1.00 93.19 99 PRO A O 1
ATOM 735 N N . GLU A 1 100 ? -8.556 0.816 -9.649 1.00 91.31 100 GLU A N 1
ATOM 736 C CA . GLU A 1 100 ? -9.685 1.383 -10.410 1.00 91.31 100 GLU A CA 1
ATOM 737 C C . GLU A 1 100 ? -10.434 0.336 -11.246 1.00 91.31 100 GLU A C 1
ATOM 739 O O . GLU A 1 100 ? -11.601 0.530 -11.593 1.00 91.31 100 GLU A O 1
ATOM 744 N N . HIS A 1 101 ? -9.785 -0.794 -11.533 1.00 80.88 101 HIS A N 1
ATOM 745 C CA . HIS A 1 101 ? -10.353 -1.912 -12.281 1.00 80.88 101 HIS A CA 1
ATOM 746 C C . HIS A 1 101 ? -10.527 -3.147 -11.380 1.00 80.88 101 HIS A C 1
ATOM 748 O O . HIS A 1 101 ? -9.942 -4.199 -11.663 1.00 80.88 101 HIS A O 1
ATOM 754 N N . PRO A 1 102 ? -11.310 -3.059 -10.286 1.00 61.62 102 PRO A N 1
ATOM 755 C CA . PRO A 1 102 ? -11.438 -4.162 -9.353 1.00 61.62 102 PRO A CA 1
ATOM 756 C C . PRO A 1 102 ? -12.134 -5.346 -10.025 1.00 61.62 102 PRO A C 1
ATOM 758 O O . PRO A 1 102 ? -13.037 -5.191 -10.857 1.00 61.62 102 PRO A O 1
ATOM 761 N N . SER A 1 103 ? -11.742 -6.559 -9.636 1.00 54.34 103 SER A N 1
ATOM 762 C CA . SER A 1 103 ? -12.463 -7.755 -10.064 1.00 54.34 103 SER A CA 1
ATOM 763 C C . SER A 1 103 ? -13.926 -7.689 -9.586 1.00 54.34 103 SER A C 1
ATOM 765 O O . SER A 1 103 ? -14.233 -7.153 -8.518 1.00 54.34 103 SER A O 1
ATOM 767 N N . VAL A 1 104 ? -14.854 -8.248 -10.372 1.00 49.94 104 VAL A N 1
ATOM 768 C CA . VAL A 1 104 ? -16.319 -8.149 -10.164 1.00 49.94 104 VAL A CA 1
ATOM 769 C C . VAL A 1 104 ? -16.776 -8.643 -8.770 1.00 49.94 104 VAL A C 1
ATOM 771 O O . VAL A 1 104 ? -17.866 -8.301 -8.316 1.00 49.94 104 VAL A O 1
ATOM 774 N N . ALA A 1 105 ? -15.938 -9.394 -8.046 1.00 48.72 105 ALA A N 1
ATOM 775 C CA . ALA A 1 105 ? -16.217 -9.916 -6.708 1.00 48.72 105 ALA A CA 1
ATOM 776 C C . ALA A 1 105 ? -16.101 -8.883 -5.561 1.00 48.72 105 ALA A C 1
ATOM 778 O O . ALA A 1 105 ? -16.688 -9.097 -4.498 1.00 48.72 105 ALA A O 1
ATOM 779 N N . ALA A 1 106 ? -15.397 -7.760 -5.750 1.00 46.41 106 ALA A N 1
ATOM 780 C CA . ALA A 1 106 ? -15.131 -6.792 -4.676 1.00 46.41 106 ALA A CA 1
ATOM 781 C C . ALA A 1 106 ? -16.359 -5.931 -4.294 1.00 46.41 106 ALA A C 1
ATOM 783 O O . ALA A 1 106 ? -16.485 -5.457 -3.163 1.00 46.41 106 ALA A O 1
ATOM 784 N N . CYS A 1 107 ? -17.317 -5.754 -5.212 1.00 42.72 107 CYS A N 1
ATOM 785 C CA . CYS A 1 107 ? -18.436 -4.817 -5.045 1.00 42.72 107 CYS A CA 1
ATOM 786 C C . CYS A 1 107 ? -19.519 -5.293 -4.047 1.00 42.72 107 CYS A C 1
ATOM 788 O O . CYS A 1 107 ? -20.275 -4.480 -3.515 1.00 42.72 107 CYS A O 1
ATOM 790 N N . SER A 1 108 ? -19.612 -6.596 -3.751 1.00 44.12 108 SER A N 1
ATOM 791 C CA . SER A 1 108 ? -20.726 -7.162 -2.970 1.00 44.12 108 SER A CA 1
ATOM 792 C C . SER A 1 108 ? -20.461 -7.343 -1.471 1.00 44.12 108 SER A C 1
ATOM 794 O O . SER A 1 108 ? -21.374 -7.751 -0.758 1.00 44.12 108 SER A O 1
ATOM 796 N N . ARG A 1 109 ? -19.237 -7.096 -0.985 1.00 52.94 109 ARG A N 1
ATOM 797 C CA . ARG A 1 109 ? -18.804 -7.531 0.361 1.00 52.94 109 ARG A CA 1
ATOM 798 C C . ARG A 1 109 ? -18.859 -6.458 1.454 1.00 52.94 109 ARG A C 1
ATOM 800 O O . ARG A 1 109 ? -18.775 -6.797 2.626 1.00 52.94 109 ARG A O 1
ATOM 807 N N . TRP A 1 110 ? -19.052 -5.193 1.084 1.00 52.50 110 TRP A N 1
ATOM 808 C CA . TRP A 1 110 ? -19.005 -4.043 1.999 1.00 52.50 110 TRP A CA 1
ATOM 809 C C . TRP A 1 110 ? -20.375 -3.369 2.198 1.00 52.50 110 TRP A C 1
ATOM 811 O O . TRP A 1 110 ? -20.480 -2.141 2.121 1.00 52.50 110 TRP A O 1
ATOM 821 N N . ARG A 1 111 ? -21.428 -4.173 2.398 1.00 39.34 111 ARG A N 1
ATOM 822 C CA . ARG A 1 111 ? -22.765 -3.716 2.815 1.00 39.34 111 ARG A CA 1
ATOM 823 C C . ARG A 1 111 ? -23.037 -4.070 4.265 1.00 39.34 111 ARG A C 1
ATOM 825 O O . ARG A 1 111 ? -22.626 -5.178 4.667 1.00 39.34 111 ARG A O 1
#

Foldseek 3Di:
DAEDEQAEQAEACPDPLAVVFEDPLLFEEPDVVQPRYHLDCVSNVVSNCVFQNDCVVVVVDPDDDDGDHGYGYYRLAHSDDGDDPVCPVVSVVVRVCVNVDGDPVPPPPPD